Protein AF-A0A3S0HGG6-F1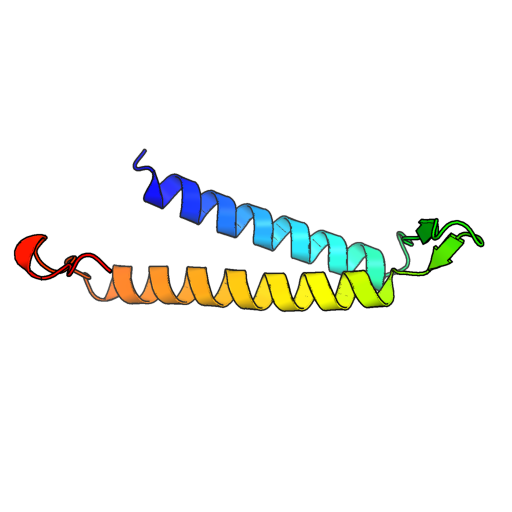 (afdb_monomer)

Sequence (84 aa):
MSALLEIVEWCRQERQRASKQIVSLEAGRARLAEDRGRGWVDITAVTIARLKLHLEELDGMLDRYESERSQGWEAPPLAERRPH

Structure (mmCIF, N/CA/C/O backbone):
data_AF-A0A3S0HGG6-F1
#
_entry.id   AF-A0A3S0HGG6-F1
#
loop_
_atom_site.group_PDB
_atom_site.id
_atom_site.type_symbol
_atom_site.label_atom_id
_atom_site.label_alt_id
_atom_site.label_comp_id
_atom_site.label_asym_id
_atom_site.label_entity_id
_atom_site.label_seq_id
_atom_site.pdbx_PDB_ins_code
_atom_site.Cartn_x
_atom_site.Cartn_y
_atom_site.Cartn_z
_atom_site.occupancy
_atom_site.B_iso_or_equiv
_atom_site.auth_seq_id
_atom_site.auth_comp_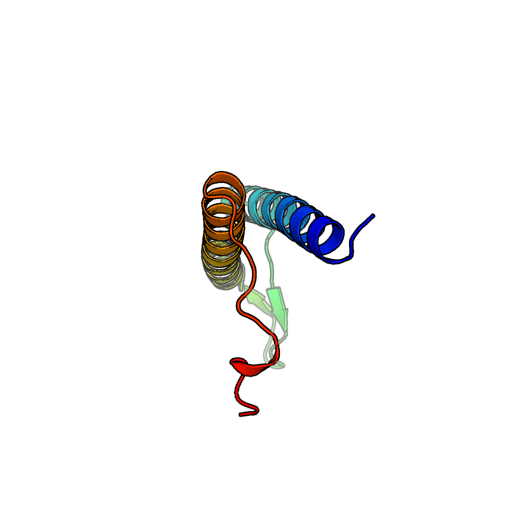id
_atom_site.auth_asym_id
_atom_site.auth_atom_id
_atom_site.pdbx_PDB_model_num
ATOM 1 N N . MET A 1 1 ? -5.580 13.045 21.555 1.00 56.16 1 MET A N 1
ATOM 2 C CA . MET A 1 1 ? -5.936 11.747 20.940 1.00 56.16 1 MET A CA 1
ATOM 3 C C . MET A 1 1 ? -5.026 10.686 21.538 1.00 56.16 1 MET A C 1
ATOM 5 O O . MET A 1 1 ? -3.962 11.051 22.020 1.00 56.16 1 MET A O 1
ATOM 9 N N . SER A 1 2 ? -5.441 9.420 21.625 1.00 85.38 2 SER A N 1
ATOM 10 C CA . SER A 1 2 ? -4.523 8.363 22.076 1.00 85.38 2 SER A CA 1
ATOM 11 C C . SER A 1 2 ? -3.576 7.988 20.933 1.00 85.38 2 SER A C 1
ATOM 13 O O . SER A 1 2 ? -4.004 7.940 19.781 1.00 85.38 2 SER A O 1
ATOM 15 N N . ALA A 1 3 ? -2.311 7.689 21.243 1.00 87.25 3 ALA A N 1
ATOM 16 C CA . ALA A 1 3 ? -1.301 7.329 20.241 1.00 87.25 3 ALA A CA 1
ATOM 17 C C . ALA A 1 3 ? -1.735 6.150 19.343 1.00 87.25 3 ALA A C 1
ATOM 19 O O . ALA A 1 3 ? -1.423 6.115 18.158 1.00 87.25 3 ALA A O 1
ATOM 20 N N . LEU A 1 4 ? -2.524 5.209 19.878 1.00 86.69 4 LEU A N 1
ATOM 21 C CA . LEU A 1 4 ? -3.086 4.103 19.098 1.00 86.69 4 LEU A CA 1
ATOM 22 C C . LEU A 1 4 ? -4.064 4.585 18.014 1.00 86.69 4 LEU A C 1
ATOM 24 O O . LEU A 1 4 ? -4.026 4.086 16.895 1.00 86.69 4 LEU A O 1
ATOM 28 N N . LEU A 1 5 ? -4.925 5.559 18.324 1.00 88.75 5 LEU A N 1
ATOM 29 C CA . LEU A 1 5 ? -5.858 6.116 17.340 1.00 88.75 5 LEU A CA 1
ATOM 30 C C . LEU A 1 5 ? -5.119 6.887 16.239 1.00 88.75 5 LEU A C 1
ATOM 32 O O . LEU A 1 5 ? -5.539 6.843 15.088 1.00 88.75 5 LEU A O 1
ATOM 36 N N . GLU A 1 6 ? -4.011 7.549 16.576 1.00 92.12 6 GLU A N 1
ATOM 37 C CA . GLU A 1 6 ? -3.149 8.228 15.600 1.00 92.12 6 GLU A CA 1
ATOM 38 C C . GLU A 1 6 ? -2.470 7.231 14.651 1.00 92.12 6 GLU A C 1
ATOM 40 O O . GLU A 1 6 ? -2.437 7.464 13.445 1.00 92.12 6 GLU A O 1
ATOM 45 N N . ILE A 1 7 ? -2.007 6.087 15.166 1.00 92.38 7 ILE A N 1
ATOM 46 C CA . ILE A 1 7 ? -1.431 5.010 14.345 1.00 92.38 7 ILE A CA 1
ATOM 47 C C . ILE A 1 7 ? -2.490 4.386 13.427 1.00 92.38 7 ILE A C 1
ATOM 49 O O . ILE A 1 7 ? -2.224 4.186 12.245 1.00 92.38 7 ILE A O 1
ATOM 53 N N . VAL A 1 8 ? -3.699 4.114 13.929 1.00 93.81 8 VAL A N 1
ATOM 54 C CA . VAL A 1 8 ? -4.796 3.566 13.106 1.00 93.81 8 VAL A CA 1
ATOM 55 C C . VAL A 1 8 ? -5.168 4.528 11.979 1.00 93.81 8 VAL A C 1
ATOM 57 O O . VAL A 1 8 ? -5.362 4.110 10.837 1.00 93.81 8 VAL A O 1
ATOM 60 N N . GLU A 1 9 ? -5.240 5.823 12.280 1.00 94.94 9 GLU A N 1
ATOM 61 C CA . GLU A 1 9 ? -5.516 6.840 11.271 1.00 94.94 9 GLU A CA 1
ATOM 62 C C . GLU A 1 9 ? -4.385 6.934 10.239 1.00 94.94 9 GLU A C 1
ATOM 64 O O . GLU A 1 9 ? -4.645 6.992 9.035 1.00 94.94 9 GLU A O 1
ATOM 69 N N . TRP A 1 10 ? -3.129 6.847 10.681 1.00 95.31 10 TRP A N 1
ATOM 70 C CA . TRP A 1 10 ? -1.983 6.758 9.780 1.00 95.31 10 TRP A CA 1
ATOM 71 C C . TRP A 1 10 ? -2.075 5.534 8.856 1.00 95.31 10 TRP A C 1
ATOM 73 O O . TRP A 1 10 ? -1.924 5.687 7.645 1.00 95.31 10 TRP A O 1
ATOM 83 N N . CYS A 1 11 ? -2.420 4.350 9.376 1.00 96.31 11 CYS A N 1
ATOM 84 C CA . CYS A 1 11 ? -2.598 3.140 8.564 1.00 96.31 11 CYS A CA 1
ATOM 85 C C . CYS A 1 11 ? -3.671 3.325 7.480 1.00 96.31 11 CYS A C 1
ATOM 87 O O . CYS A 1 11 ? -3.474 2.920 6.334 1.00 96.31 11 CYS A O 1
ATOM 89 N N . ARG A 1 12 ? -4.795 3.977 7.806 1.00 96.88 12 ARG A N 1
ATOM 90 C CA . ARG A 1 12 ? -5.868 4.269 6.837 1.00 96.88 12 ARG A CA 1
ATOM 91 C C . ARG A 1 12 ? -5.407 5.221 5.738 1.00 96.88 12 ARG A C 1
ATOM 93 O O . ARG A 1 12 ? -5.712 5.006 4.562 1.00 96.88 12 ARG A O 1
ATOM 100 N N . GLN A 1 13 ? -4.663 6.259 6.108 1.00 97.69 13 GLN A N 1
ATOM 101 C CA . GLN A 1 13 ? -4.102 7.207 5.149 1.00 97.69 13 GLN A CA 1
ATOM 102 C C . GLN A 1 13 ? -3.063 6.543 4.247 1.00 97.69 13 GLN A C 1
ATOM 104 O O . GLN A 1 13 ? -3.086 6.752 3.032 1.00 97.69 13 GLN A O 1
ATOM 109 N N . GLU A 1 14 ? -2.191 5.713 4.815 1.00 97.62 14 GLU A N 1
ATOM 110 C CA . GLU A 1 14 ? -1.155 5.011 4.065 1.00 97.62 14 GLU A CA 1
ATOM 111 C C . GLU A 1 14 ? -1.758 4.000 3.089 1.00 97.62 14 GLU A C 1
ATOM 113 O O . GLU A 1 14 ? -1.396 3.980 1.912 1.00 97.62 14 GLU A O 1
ATOM 118 N N . ARG A 1 15 ? -2.803 3.282 3.509 1.00 97.56 15 ARG A N 1
ATOM 119 C CA . ARG A 1 15 ? -3.588 2.410 2.630 1.00 97.56 15 ARG A CA 1
ATOM 120 C C . ARG A 1 15 ? -4.156 3.184 1.439 1.00 97.56 15 ARG A C 1
ATOM 122 O O . ARG A 1 15 ? -4.038 2.765 0.286 1.00 97.56 15 ARG A O 1
ATOM 129 N N . GLN A 1 16 ? -4.749 4.353 1.687 1.00 97.81 16 GLN A N 1
ATOM 130 C CA . GLN A 1 16 ? -5.299 5.181 0.614 1.00 97.81 16 GLN A CA 1
ATOM 131 C C . GLN A 1 16 ? -4.208 5.671 -0.354 1.00 97.81 16 GLN A C 1
ATOM 133 O O . GLN A 1 16 ? -4.440 5.736 -1.565 1.00 97.81 16 GLN A O 1
ATOM 138 N N . ARG A 1 17 ? -3.025 6.025 0.159 1.00 97.44 17 ARG A N 1
ATOM 139 C CA . ARG A 1 17 ? -1.878 6.463 -0.650 1.00 97.44 17 ARG A CA 1
ATOM 140 C C . ARG A 1 17 ? -1.342 5.329 -1.518 1.00 97.44 17 ARG A C 1
ATOM 142 O O . ARG A 1 17 ? -1.254 5.511 -2.733 1.00 97.44 17 ARG A O 1
ATOM 149 N N . ALA A 1 18 ? -1.075 4.164 -0.929 1.00 97.12 18 ALA A N 1
ATOM 150 C CA . ALA A 1 18 ? -0.588 2.986 -1.642 1.00 97.12 18 ALA A CA 1
ATOM 151 C C . ALA A 1 18 ? -1.567 2.551 -2.746 1.00 97.12 18 ALA A C 1
ATOM 153 O O . ALA A 1 18 ? -1.157 2.339 -3.888 1.00 97.12 18 ALA A O 1
ATOM 154 N N . SER A 1 19 ? -2.874 2.536 -2.457 1.00 97.56 19 SER A N 1
ATOM 155 C CA . SER A 1 19 ? -3.913 2.230 -3.450 1.00 97.56 19 SER A CA 1
ATOM 156 C C . SER A 1 19 ? -3.905 3.215 -4.629 1.00 97.56 19 SER A C 1
ATOM 158 O O . SER A 1 19 ? -3.871 2.800 -5.790 1.00 97.56 19 SER A O 1
ATOM 160 N N . LYS A 1 20 ? -3.848 4.528 -4.361 1.00 97.12 20 LYS A N 1
ATOM 161 C CA . LYS A 1 20 ? -3.752 5.553 -5.419 1.00 97.12 20 LYS A CA 1
ATOM 162 C C . LYS A 1 20 ? -2.483 5.399 -6.256 1.00 97.12 20 LYS A C 1
ATOM 164 O O . LYS A 1 20 ? -2.531 5.584 -7.473 1.00 97.12 20 LYS A O 1
ATOM 169 N N . GLN A 1 21 ? -1.360 5.066 -5.623 1.00 96.50 21 GLN A N 1
ATOM 170 C CA . GLN A 1 21 ? -0.092 4.877 -6.315 1.00 96.50 21 GLN A CA 1
ATOM 171 C C . GLN A 1 21 ? -0.139 3.662 -7.245 1.00 96.50 21 GLN A C 1
ATOM 173 O O . GLN A 1 21 ? 0.236 3.795 -8.408 1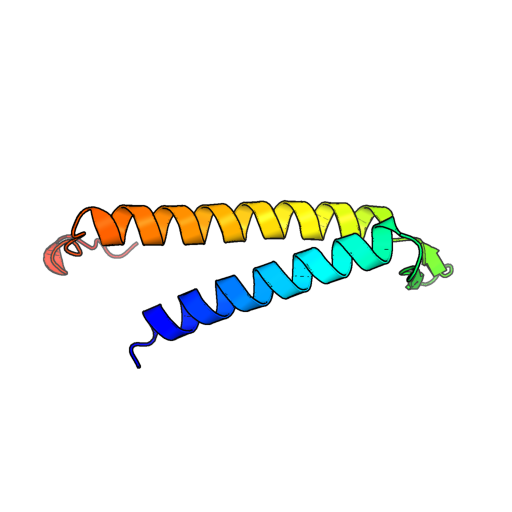.00 96.50 21 GLN A O 1
ATOM 178 N N . ILE A 1 22 ? -0.676 2.526 -6.789 1.00 97.19 22 ILE A N 1
ATOM 179 C CA . ILE A 1 22 ? -0.888 1.343 -7.637 1.00 97.19 22 ILE A CA 1
ATOM 180 C C . ILE A 1 22 ? -1.747 1.703 -8.848 1.00 97.19 22 ILE A C 1
ATOM 182 O O . ILE A 1 22 ? -1.322 1.475 -9.976 1.00 97.19 22 ILE A O 1
ATOM 186 N N . VAL A 1 23 ? -2.900 2.345 -8.635 1.00 97.44 23 VAL A N 1
ATOM 187 C CA . VAL A 1 23 ? -3.815 2.740 -9.721 1.00 97.44 23 VAL A CA 1
ATOM 188 C C . VAL A 1 23 ? -3.140 3.674 -10.733 1.00 97.44 23 VAL A C 1
ATOM 190 O O . VAL A 1 23 ? -3.434 3.622 -11.928 1.00 97.44 23 VAL A O 1
ATOM 193 N N . SER A 1 24 ? -2.239 4.549 -10.284 1.00 96.88 24 SER A N 1
ATOM 194 C CA . SER A 1 24 ? -1.463 5.414 -11.177 1.00 96.88 24 SER A CA 1
ATOM 195 C C . SER A 1 24 ? -0.463 4.615 -12.024 1.00 96.88 24 SER A C 1
ATOM 197 O O . SER A 1 24 ? -0.401 4.801 -13.242 1.00 96.88 24 SER A O 1
ATOM 199 N N . LEU A 1 25 ? 0.281 3.701 -11.394 1.00 96.50 25 LEU A N 1
ATOM 200 C CA . LEU A 1 25 ? 1.307 2.882 -12.045 1.00 96.50 25 LEU A CA 1
ATOM 201 C C . LEU A 1 25 ? 0.698 1.850 -13.007 1.00 96.50 25 LEU A C 1
ATOM 203 O O . LEU A 1 25 ? 1.166 1.717 -14.134 1.00 96.50 25 LEU A O 1
ATOM 207 N N . GLU A 1 26 ? -0.381 1.169 -12.612 1.00 95.75 26 GLU A N 1
ATOM 208 C CA . GLU A 1 26 ? -1.092 0.195 -13.455 1.00 95.75 26 GLU A CA 1
ATOM 209 C C . GLU A 1 26 ? -1.768 0.858 -14.661 1.00 95.75 26 GLU A C 1
ATOM 211 O O . GLU A 1 26 ? -1.774 0.297 -15.754 1.00 95.75 26 GLU A O 1
ATOM 216 N N . ALA A 1 27 ? -2.274 2.086 -14.502 1.00 95.69 27 ALA A N 1
ATOM 217 C CA . ALA A 1 27 ? -2.816 2.872 -15.611 1.00 95.69 27 ALA A CA 1
ATOM 218 C C . ALA A 1 27 ? -1.730 3.433 -16.551 1.00 95.69 27 ALA A C 1
ATOM 220 O O . ALA A 1 27 ? -2.055 4.146 -17.500 1.00 95.69 27 ALA A O 1
ATOM 221 N N . GLY A 1 28 ? -0.445 3.193 -16.267 1.00 93.00 28 GLY A N 1
ATOM 222 C CA . GLY A 1 28 ? 0.671 3.743 -17.034 1.00 9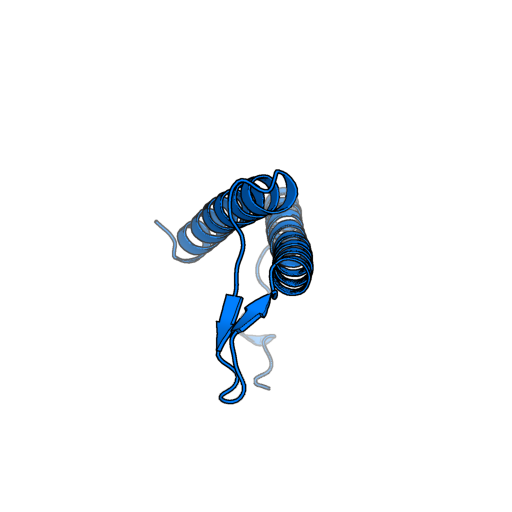3.00 28 GLY A CA 1
ATOM 223 C C . GLY A 1 28 ? 0.799 5.266 -16.941 1.00 93.00 28 GLY A C 1
ATOM 224 O O . GLY A 1 28 ? 1.504 5.863 -17.753 1.00 93.00 28 GLY A O 1
ATOM 225 N N . ARG A 1 29 ? 0.138 5.908 -15.963 1.00 92.25 29 ARG A N 1
ATOM 226 C CA . ARG A 1 29 ? 0.212 7.364 -15.736 1.00 92.25 29 ARG A CA 1
ATOM 227 C C . ARG A 1 29 ? 1.558 7.795 -15.163 1.00 92.25 29 ARG A C 1
ATOM 229 O O . ARG A 1 29 ? 1.938 8.953 -15.297 1.00 92.25 29 ARG A O 1
ATOM 236 N N . ALA A 1 30 ? 2.271 6.863 -14.544 1.00 90.12 30 ALA A N 1
ATOM 237 C CA . ALA A 1 30 ? 3.641 7.029 -14.096 1.00 90.12 30 ALA A CA 1
ATOM 238 C C . ALA A 1 30 ? 4.428 5.740 -14.358 1.00 90.12 30 ALA A C 1
ATOM 240 O O . ALA A 1 30 ? 3.867 4.644 -14.345 1.00 90.12 30 ALA A O 1
ATOM 241 N N . ARG A 1 31 ? 5.738 5.882 -14.567 1.00 91.31 31 ARG A N 1
ATOM 242 C CA . ARG A 1 31 ? 6.700 4.777 -14.584 1.00 91.31 31 ARG A CA 1
ATOM 243 C C . ARG A 1 31 ? 7.824 5.095 -13.622 1.00 91.31 31 ARG A C 1
ATOM 245 O O . ARG A 1 31 ? 8.190 6.257 -13.457 1.00 91.31 31 ARG A O 1
ATOM 252 N N . LEU A 1 32 ? 8.347 4.058 -12.989 1.00 94.12 32 LEU A N 1
ATOM 253 C CA . LEU A 1 32 ? 9.431 4.171 -12.031 1.00 94.12 32 LEU A CA 1
ATOM 254 C C . LEU A 1 32 ? 10.672 3.522 -12.613 1.00 94.12 32 LEU A C 1
ATOM 256 O O . LEU A 1 32 ? 10.623 2.392 -13.094 1.00 94.12 32 LEU A O 1
ATOM 260 N N . ALA A 1 33 ? 11.781 4.241 -12.529 1.00 94.62 33 ALA A N 1
ATOM 261 C CA . ALA A 1 33 ? 13.079 3.733 -12.910 1.00 94.62 33 ALA A CA 1
ATOM 262 C C . ALA A 1 33 ? 14.061 3.913 -11.752 1.00 94.62 33 ALA A C 1
ATOM 264 O O . ALA A 1 33 ? 13.992 4.892 -11.011 1.00 94.62 33 ALA A O 1
ATOM 265 N N . GLU A 1 34 ? 14.969 2.958 -11.611 1.00 94.69 34 GLU A N 1
ATOM 266 C CA . GLU A 1 34 ? 16.051 2.972 -10.631 1.00 94.69 34 GLU A CA 1
ATOM 267 C C . GLU A 1 34 ? 17.385 2.913 -11.376 1.00 94.69 34 GLU A C 1
ATOM 269 O O . GLU A 1 34 ? 17.567 2.059 -12.248 1.00 94.69 34 GLU A O 1
ATOM 274 N N . ASP A 1 35 ? 18.315 3.810 -11.049 1.00 94.75 35 ASP A N 1
ATOM 275 C CA . ASP A 1 35 ? 19.686 3.723 -11.548 1.00 94.75 35 ASP A CA 1
ATOM 276 C C . ASP A 1 35 ? 20.466 2.697 -10.720 1.00 94.75 35 ASP A C 1
ATOM 278 O O . ASP A 1 35 ? 20.621 2.837 -9.506 1.00 94.75 35 ASP A O 1
ATOM 282 N N . ARG A 1 36 ? 20.962 1.651 -11.385 1.00 91.38 36 ARG A N 1
ATOM 283 C CA . ARG A 1 36 ? 21.765 0.588 -10.758 1.00 91.38 36 ARG A CA 1
ATOM 284 C C . ARG A 1 36 ? 23.261 0.706 -11.051 1.00 91.38 36 ARG A C 1
ATOM 286 O O . ARG A 1 36 ? 23.985 -0.286 -10.965 1.00 91.38 36 ARG A O 1
ATOM 293 N N . GLY A 1 37 ? 23.726 1.879 -11.480 1.00 88.44 37 GLY A N 1
ATOM 294 C CA . GLY A 1 37 ? 25.121 2.139 -11.848 1.00 88.44 37 GLY A CA 1
ATOM 295 C C . GLY A 1 37 ? 25.535 1.552 -13.203 1.00 88.44 37 GLY A C 1
ATOM 296 O O . GLY A 1 37 ? 26.662 1.753 -13.648 1.00 88.44 37 GLY A O 1
ATOM 297 N N . ARG A 1 38 ? 24.629 0.834 -13.882 1.00 88.38 38 ARG A N 1
ATOM 298 C CA . ARG A 1 38 ? 24.770 0.362 -15.274 1.00 88.38 38 ARG A CA 1
ATOM 299 C C . ARG A 1 38 ? 23.655 0.882 -16.186 1.00 88.38 38 ARG A C 1
ATOM 301 O O . ARG A 1 38 ? 23.517 0.411 -17.312 1.00 88.38 38 ARG A O 1
ATOM 308 N N . GLY A 1 39 ? 22.871 1.840 -15.695 1.00 90.94 39 GLY A N 1
ATOM 309 C CA . GLY A 1 39 ? 21.724 2.416 -16.382 1.00 90.94 39 GLY A CA 1
ATOM 310 C C . GLY A 1 39 ? 20.431 2.305 -15.580 1.00 90.94 39 GLY A C 1
ATOM 311 O O . GLY A 1 39 ? 20.371 1.681 -14.516 1.00 90.94 39 GLY A O 1
ATOM 312 N N . TRP A 1 40 ? 19.394 2.921 -16.142 1.00 94.38 40 TRP A N 1
ATOM 313 C CA . TRP A 1 40 ? 18.050 2.962 -15.585 1.00 94.38 40 TRP A CA 1
ATOM 314 C C . TRP A 1 40 ? 17.301 1.665 -15.874 1.00 94.38 40 TRP A C 1
ATOM 316 O O . TRP A 1 40 ? 17.149 1.266 -17.028 1.00 94.38 40 TRP A O 1
ATOM 326 N N . VAL A 1 41 ? 16.810 1.021 -14.821 1.00 95.06 41 VAL A N 1
ATOM 327 C CA . VAL A 1 41 ? 15.983 -0.183 -14.904 1.00 95.06 41 VAL A CA 1
ATOM 328 C C . VAL A 1 41 ? 14.548 0.185 -14.560 1.00 95.06 41 VAL A C 1
ATOM 330 O O . VAL A 1 41 ? 14.315 0.810 -13.528 1.00 95.06 41 VAL A O 1
ATOM 333 N N . ASP A 1 42 ? 13.588 -0.207 -15.401 1.00 95.88 42 ASP A N 1
ATOM 334 C CA . ASP A 1 42 ? 12.165 -0.068 -15.077 1.00 95.88 42 ASP A CA 1
ATOM 335 C C . ASP A 1 42 ? 11.818 -1.003 -13.912 1.00 95.88 42 ASP A C 1
ATOM 337 O O . ASP A 1 42 ? 11.941 -2.227 -14.005 1.00 95.88 42 ASP A O 1
ATOM 341 N N . ILE A 1 43 ? 11.403 -0.408 -12.798 1.00 96.88 43 ILE A N 1
ATOM 342 C CA . ILE A 1 43 ? 11.024 -1.114 -11.572 1.00 96.88 43 ILE A CA 1
ATOM 343 C C . ILE A 1 43 ? 9.524 -1.008 -11.294 1.00 96.88 43 ILE A C 1
ATOM 345 O O . ILE A 1 43 ? 9.072 -1.416 -10.226 1.00 96.88 43 ILE A O 1
ATOM 349 N N . THR A 1 44 ? 8.732 -0.490 -12.236 1.00 96.62 44 THR A N 1
ATOM 350 C CA . THR A 1 44 ? 7.295 -0.233 -12.063 1.00 96.62 44 THR A CA 1
ATOM 351 C C . THR A 1 44 ? 6.555 -1.480 -11.580 1.00 96.62 44 THR A C 1
ATOM 353 O O . THR A 1 44 ? 5.849 -1.424 -10.575 1.00 96.62 44 THR A O 1
ATOM 356 N N . ALA A 1 45 ? 6.776 -2.627 -12.229 1.00 96.50 45 ALA A N 1
ATOM 357 C CA . ALA A 1 45 ? 6.132 -3.889 -11.860 1.00 96.50 45 ALA A CA 1
ATOM 358 C C . ALA A 1 45 ? 6.537 -4.376 -10.457 1.00 96.50 45 ALA A C 1
ATOM 360 O O . ALA A 1 45 ? 5.690 -4.813 -9.678 1.00 96.50 45 ALA A O 1
ATOM 361 N N . VAL A 1 46 ? 7.822 -4.253 -10.111 1.00 96.81 46 VAL A N 1
ATOM 362 C CA . VAL A 1 46 ? 8.341 -4.640 -8.789 1.00 96.81 46 VAL A CA 1
ATOM 363 C C . VAL A 1 46 ? 7.747 -3.747 -7.702 1.00 96.81 46 VAL A C 1
ATOM 365 O O . VAL A 1 46 ? 7.334 -4.239 -6.653 1.00 96.81 46 VAL A O 1
ATOM 368 N N . THR A 1 47 ? 7.654 -2.443 -7.955 1.00 96.69 47 THR A N 1
ATOM 369 C CA . THR A 1 47 ? 7.050 -1.495 -7.017 1.00 96.69 47 THR A CA 1
ATOM 370 C C . THR A 1 47 ? 5.556 -1.746 -6.842 1.00 96.69 47 THR A C 1
ATOM 372 O O . THR A 1 47 ? 5.089 -1.733 -5.708 1.00 96.69 47 THR A O 1
ATOM 375 N N . ILE A 1 48 ? 4.809 -2.043 -7.912 1.00 97.88 48 ILE A N 1
ATOM 376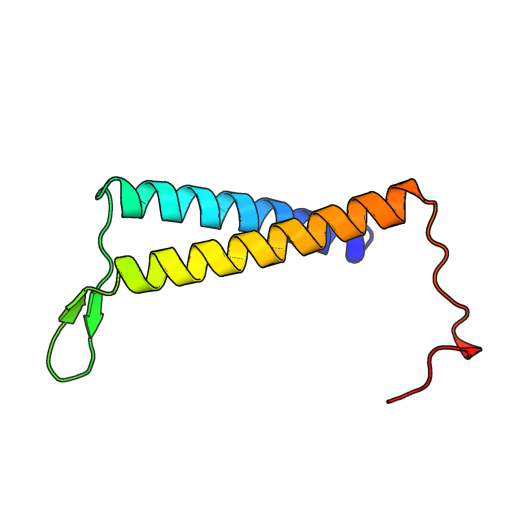 C CA . ILE A 1 48 ? 3.392 -2.433 -7.802 1.00 97.88 48 ILE A CA 1
ATOM 377 C C . ILE A 1 48 ? 3.245 -3.667 -6.905 1.00 97.88 48 ILE A C 1
ATOM 379 O O . ILE A 1 48 ? 2.412 -3.660 -6.002 1.00 97.88 48 ILE A O 1
ATOM 383 N N . ALA A 1 49 ? 4.062 -4.705 -7.110 1.00 98.00 49 ALA A N 1
ATOM 384 C CA . ALA A 1 49 ? 4.006 -5.919 -6.294 1.00 98.00 49 ALA A CA 1
ATOM 385 C C . ALA A 1 49 ? 4.276 -5.630 -4.806 1.00 98.00 49 ALA A C 1
ATOM 387 O O . ALA A 1 49 ? 3.549 -6.113 -3.941 1.00 98.00 49 ALA A O 1
ATOM 388 N N . ARG A 1 50 ? 5.269 -4.782 -4.505 1.00 97.62 50 ARG A N 1
ATOM 389 C CA . ARG A 1 50 ? 5.571 -4.349 -3.130 1.00 97.62 50 ARG A CA 1
ATOM 390 C C . ARG A 1 50 ? 4.430 -3.551 -2.503 1.00 97.62 50 ARG A C 1
ATOM 392 O O . ARG A 1 50 ? 4.093 -3.790 -1.351 1.00 97.62 50 ARG A O 1
ATOM 399 N N . LEU A 1 51 ? 3.820 -2.632 -3.253 1.00 97.75 51 LEU A N 1
ATOM 400 C CA . LEU A 1 51 ? 2.685 -1.844 -2.768 1.00 97.75 51 LEU A CA 1
ATOM 401 C C . LEU A 1 51 ? 1.457 -2.720 -2.491 1.00 97.75 51 LEU A C 1
ATOM 403 O O . LEU A 1 51 ? 0.738 -2.452 -1.535 1.00 97.75 51 LEU A O 1
ATOM 407 N N . LYS A 1 52 ? 1.219 -3.767 -3.294 1.00 97.88 52 LYS A N 1
ATOM 408 C CA . LYS A 1 52 ? 0.129 -4.727 -3.052 1.00 97.88 52 LYS A CA 1
ATOM 409 C C . LYS A 1 52 ? 0.341 -5.514 -1.762 1.00 97.88 52 LYS A C 1
ATOM 411 O O . LYS A 1 52 ? -0.572 -5.566 -0.951 1.00 97.88 52 LYS A O 1
ATOM 416 N N . LEU A 1 53 ? 1.552 -6.027 -1.536 1.00 98.06 53 LEU A N 1
ATOM 417 C CA . LEU A 1 53 ? 1.890 -6.695 -0.275 1.00 98.06 53 LEU A CA 1
ATOM 418 C C . LEU A 1 53 ? 1.711 -5.749 0.923 1.00 98.06 53 LEU A C 1
ATOM 420 O O . LEU A 1 53 ? 1.114 -6.116 1.927 1.00 98.06 53 LEU A O 1
ATOM 424 N N . HIS A 1 54 ? 2.168 -4.503 0.790 1.00 97.12 54 HIS A N 1
ATOM 425 C CA . HIS A 1 54 ? 2.005 -3.505 1.843 1.00 97.12 54 HIS A CA 1
ATOM 426 C C . HIS A 1 54 ? 0.529 -3.186 2.140 1.00 97.12 54 HIS A C 1
ATOM 428 O O . HIS A 1 54 ? 0.156 -2.990 3.294 1.00 97.12 54 HIS A O 1
ATOM 434 N N . LEU A 1 55 ? -0.333 -3.161 1.116 1.00 97.69 55 LEU A N 1
ATOM 435 C CA . LEU A 1 55 ? -1.777 -3.013 1.310 1.00 97.69 55 LEU A CA 1
ATOM 436 C C . LEU A 1 55 ? -2.385 -4.191 2.071 1.00 97.69 55 LEU A C 1
ATOM 438 O O . LEU A 1 55 ? -3.182 -3.956 2.972 1.00 97.69 55 LEU A O 1
ATOM 442 N N . GLU A 1 56 ? -2.002 -5.424 1.739 1.00 97.50 56 GLU A N 1
ATOM 443 C CA . GLU A 1 56 ? -2.475 -6.621 2.447 1.00 97.50 56 GLU A CA 1
ATOM 444 C C . GLU A 1 56 ? -2.096 -6.578 3.935 1.00 97.50 56 GLU A C 1
ATOM 446 O O . GLU A 1 56 ? -2.915 -6.897 4.798 1.00 97.50 56 GLU A O 1
ATOM 451 N N . GLU A 1 57 ? -0.883 -6.120 4.255 1.00 96.94 57 GLU A N 1
ATOM 452 C CA . GLU A 1 57 ? -0.440 -5.922 5.639 1.00 96.94 57 GLU A CA 1
ATOM 453 C C . GLU A 1 57 ? -1.278 -4.862 6.369 1.00 96.94 57 GLU A C 1
ATOM 455 O O . GLU A 1 57 ? -1.728 -5.097 7.495 1.00 96.94 57 GLU A O 1
ATOM 460 N N . LEU A 1 58 ? -1.513 -3.707 5.734 1.00 96.75 58 LEU A N 1
ATOM 461 C CA . LEU A 1 58 ? -2.321 -2.624 6.301 1.00 96.75 58 LEU A CA 1
ATOM 462 C C . LEU A 1 58 ? -3.776 -3.051 6.520 1.00 96.75 58 LEU A C 1
ATOM 464 O O . LEU A 1 58 ? -4.329 -2.778 7.585 1.00 96.75 58 LEU A O 1
ATOM 468 N N . ASP A 1 59 ? -4.374 -3.745 5.552 1.00 96.75 59 ASP A N 1
ATOM 469 C CA . ASP A 1 59 ? -5.735 -4.274 5.654 1.00 96.75 59 ASP A CA 1
ATOM 470 C C . ASP A 1 59 ? -5.829 -5.282 6.808 1.00 96.75 59 ASP A C 1
ATOM 472 O O . ASP A 1 59 ? -6.664 -5.126 7.696 1.00 96.75 59 ASP A O 1
ATOM 476 N N . GLY A 1 60 ? -4.886 -6.224 6.909 1.00 95.75 60 GLY A N 1
ATOM 477 C CA . GLY A 1 60 ? -4.848 -7.182 8.017 1.00 95.75 60 GLY A CA 1
ATOM 478 C C . GLY A 1 60 ? -4.599 -6.552 9.396 1.00 95.75 60 GLY A C 1
ATOM 479 O O . GLY A 1 60 ? -5.020 -7.096 10.421 1.00 95.75 60 GLY A O 1
ATOM 480 N N . MET A 1 61 ? -3.899 -5.417 9.478 1.00 94.00 61 MET A N 1
ATOM 481 C CA . MET A 1 61 ? -3.760 -4.659 10.730 1.00 94.00 61 MET A CA 1
ATOM 482 C C . MET A 1 61 ? -5.061 -3.952 11.116 1.00 94.00 61 MET A C 1
ATOM 484 O O . MET A 1 61 ? -5.461 -4.008 12.281 1.00 94.00 61 MET A O 1
ATOM 488 N N . LEU A 1 62 ? -5.716 -3.302 10.152 1.00 94.75 62 LEU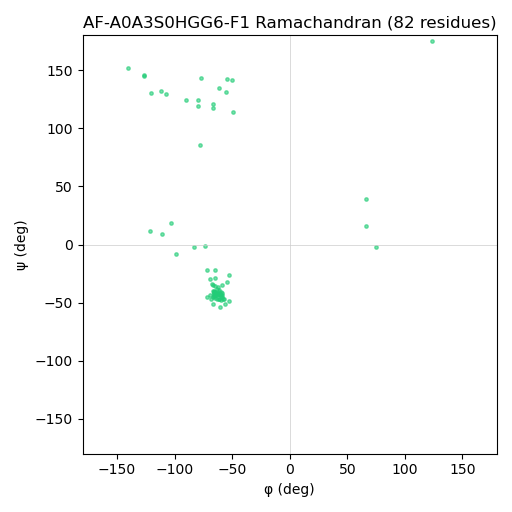 A N 1
ATOM 489 C CA . LEU A 1 62 ? -6.970 -2.585 10.372 1.00 94.75 62 LEU A CA 1
ATOM 490 C C . LEU A 1 62 ? -8.104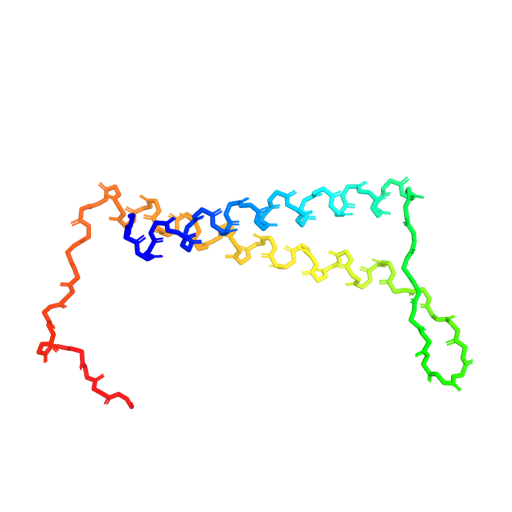 -3.545 10.744 1.00 94.75 62 LEU A C 1
ATOM 492 O O . LEU A 1 62 ? -8.794 -3.295 11.731 1.00 94.75 62 LEU A O 1
ATOM 496 N N . ASP A 1 63 ? -8.225 -4.674 10.047 1.00 94.94 63 ASP A N 1
ATOM 497 C CA . ASP A 1 63 ? -9.239 -5.696 10.323 1.00 94.94 63 ASP A CA 1
ATOM 498 C C . ASP A 1 63 ? -9.077 -6.292 11.729 1.00 94.94 63 ASP A C 1
ATOM 500 O O . ASP A 1 63 ? -10.054 -6.439 12.468 1.00 94.94 63 ASP A O 1
ATOM 504 N N . ARG A 1 64 ? -7.835 -6.586 12.147 1.00 92.12 64 ARG A N 1
ATOM 505 C CA . ARG A 1 64 ? -7.552 -7.056 13.515 1.00 92.12 64 ARG A CA 1
ATOM 506 C C . ARG A 1 64 ? -7.941 -6.020 14.560 1.00 92.12 64 ARG A C 1
ATOM 508 O O . ARG A 1 64 ? -8.626 -6.367 15.518 1.00 92.12 64 ARG A O 1
ATOM 515 N N . TYR A 1 65 ? -7.561 -4.758 14.356 1.00 90.75 65 TYR A N 1
ATOM 516 C CA . TYR A 1 65 ? -7.931 -3.674 15.265 1.00 90.75 65 TYR A CA 1
ATOM 517 C C . TYR A 1 65 ? -9.453 -3.525 15.383 1.00 90.75 65 TYR A C 1
ATOM 519 O O . TYR A 1 65 ? -9.976 -3.389 16.488 1.00 90.75 65 TYR A O 1
ATOM 527 N N . GLU A 1 66 ? -10.177 -3.557 14.264 1.00 90.25 66 GLU A N 1
ATOM 528 C CA . GLU A 1 66 ? -11.636 -3.423 14.256 1.00 90.25 66 GLU A CA 1
ATOM 529 C C . GLU A 1 66 ? -12.316 -4.625 14.924 1.00 90.25 66 GLU A C 1
ATOM 531 O O . GLU A 1 66 ? -13.229 -4.437 15.734 1.00 90.25 66 GLU A O 1
ATOM 536 N N . SER A 1 67 ? -11.812 -5.839 14.684 1.00 89.94 67 SER A N 1
ATOM 537 C CA . SER A 1 67 ? -12.263 -7.056 15.361 1.00 89.94 67 SER A CA 1
ATOM 538 C C . SER A 1 67 ? -12.048 -6.978 16.876 1.00 89.94 67 SER A C 1
ATOM 540 O O . SER A 1 67 ? -13.008 -7.120 17.633 1.00 89.94 67 SER A O 1
ATOM 542 N N . GLU A 1 68 ? -10.831 -6.693 17.343 1.00 88.12 68 GLU A N 1
ATOM 543 C CA . GLU A 1 68 ? -10.497 -6.587 18.774 1.00 88.12 68 GLU A CA 1
ATOM 544 C C . GLU A 1 68 ? -11.286 -5.469 19.466 1.00 88.12 68 GLU A C 1
ATOM 546 O O . GLU A 1 68 ? -11.820 -5.650 20.563 1.00 88.12 68 GLU A O 1
ATOM 551 N N . ARG A 1 69 ? -11.434 -4.322 18.795 1.00 86.00 69 ARG A N 1
ATOM 552 C CA . ARG A 1 69 ? -12.256 -3.211 19.278 1.00 86.00 69 ARG A CA 1
ATOM 553 C C . ARG A 1 69 ? -13.720 -3.623 19.431 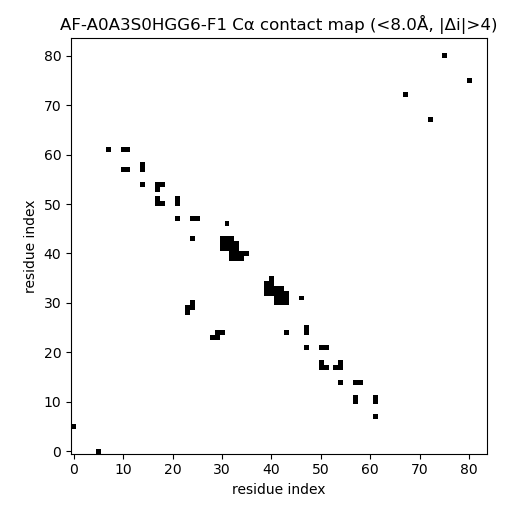1.00 86.00 69 ARG A C 1
ATOM 555 O O . ARG A 1 69 ? -14.344 -3.243 20.419 1.00 86.00 69 ARG A O 1
ATOM 562 N N . SER A 1 70 ? -14.275 -4.363 18.469 1.00 83.50 70 SER A N 1
ATOM 563 C CA . SER A 1 70 ? -15.674 -4.814 18.512 1.00 83.50 70 SER A CA 1
ATOM 564 C C . SER A 1 70 ? -15.929 -5.860 19.601 1.00 83.50 70 SER A C 1
ATOM 566 O O . SER A 1 70 ? -17.016 -5.900 20.171 1.00 83.50 70 SER A O 1
ATOM 568 N N . GLN A 1 71 ? -14.912 -6.661 19.923 1.00 83.81 71 GLN A N 1
ATOM 569 C CA . GLN A 1 71 ? -14.956 -7.699 20.952 1.00 83.81 71 GLN A CA 1
ATOM 570 C C . GLN A 1 71 ? -14.698 -7.156 22.366 1.00 83.81 71 GLN A C 1
ATOM 572 O O . GLN A 1 71 ? -14.766 -7.918 23.326 1.00 83.81 71 GLN A O 1
ATOM 577 N N . GLY A 1 72 ? -14.421 -5.853 22.512 1.00 75.19 72 GLY A N 1
ATOM 578 C CA . GLY A 1 72 ? -14.117 -5.248 23.807 1.00 75.19 72 GLY A CA 1
ATOM 579 C C . GLY A 1 72 ? -12.800 -5.756 24.389 1.00 75.19 72 GLY A C 1
ATOM 580 O O . GLY A 1 72 ? -12.734 -6.004 25.587 1.00 75.19 72 GLY A O 1
ATOM 581 N N . TRP A 1 73 ? -11.775 -5.947 23.547 1.00 67.38 73 TRP A N 1
ATOM 582 C CA . TRP A 1 73 ? -10.463 -6.427 23.979 1.00 67.38 73 TRP A CA 1
ATOM 583 C C . TRP A 1 73 ? -9.934 -5.633 25.183 1.00 67.38 73 TRP A C 1
ATOM 585 O O . TRP A 1 73 ? -9.600 -4.447 25.081 1.00 67.38 73 TRP A O 1
ATOM 595 N N . GLU A 1 74 ? -9.821 -6.316 26.320 1.00 62.62 74 GLU A N 1
ATOM 596 C CA . GLU A 1 74 ? -9.081 -5.849 27.483 1.00 62.62 74 GLU A CA 1
ATOM 597 C C . GLU A 1 74 ? -7.645 -6.347 27.364 1.00 62.62 74 GLU A C 1
ATOM 599 O O . GLU A 1 74 ? -7.382 -7.539 27.209 1.00 62.62 74 GLU A O 1
ATOM 604 N N . ALA A 1 75 ? -6.689 -5.421 27.408 1.00 63.53 75 ALA A N 1
ATOM 605 C CA . ALA A 1 75 ? -5.292 -5.798 27.328 1.00 63.53 75 ALA A CA 1
ATOM 606 C C . ALA A 1 75 ? -4.924 -6.701 28.525 1.00 63.53 75 ALA A C 1
ATOM 608 O O . ALA A 1 75 ? -5.253 -6.335 29.657 1.00 63.53 75 ALA A O 1
ATOM 609 N N . PRO A 1 76 ? -4.192 -7.814 28.314 1.00 65.44 76 PRO A N 1
ATOM 610 C CA . PRO A 1 76 ? -3.777 -8.678 29.408 1.00 65.44 76 PRO A CA 1
ATOM 611 C C . PRO A 1 76 ? -3.028 -7.869 30.477 1.00 65.44 76 PRO A C 1
ATOM 613 O O . PRO A 1 76 ? -2.254 -6.960 30.109 1.00 65.44 76 PRO A O 1
ATOM 616 N N . PRO A 1 77 ? -3.230 -8.175 31.774 1.00 63.19 77 PRO A N 1
ATOM 617 C CA . PRO A 1 77 ? -2.565 -7.486 32.870 1.00 63.19 77 PRO A CA 1
ATOM 618 C C . PRO A 1 77 ? -1.055 -7.412 32.640 1.00 63.19 77 PRO A C 1
ATOM 620 O O . PRO A 1 77 ? -0.435 -8.366 32.173 1.00 63.19 77 PRO A O 1
ATOM 623 N N . LEU A 1 78 ? -0.434 -6.284 33.003 1.00 62.56 78 LEU A N 1
ATOM 624 C CA . LEU A 1 78 ? 1.012 -6.063 32.834 1.00 62.56 78 LEU A CA 1
ATOM 625 C C . LEU A 1 78 ? 1.872 -7.186 33.446 1.00 62.56 78 LEU A C 1
ATOM 627 O O . LEU A 1 78 ? 2.969 -7.434 32.958 1.00 62.56 78 LEU A O 1
ATOM 631 N N . ALA A 1 79 ? 1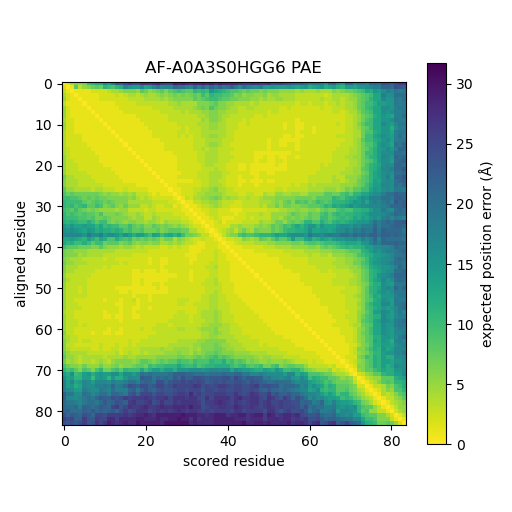.358 -7.890 34.461 1.00 64.31 79 ALA A N 1
ATOM 632 C CA . ALA A 1 79 ? 2.007 -9.032 35.104 1.00 64.31 79 ALA A CA 1
ATOM 633 C C . ALA A 1 79 ? 2.199 -10.259 34.185 1.00 64.31 79 ALA A C 1
ATOM 635 O O . ALA A 1 79 ? 3.068 -11.085 34.453 1.00 64.31 79 ALA A O 1
ATOM 636 N N . GLU A 1 80 ? 1.426 -10.383 33.104 1.00 61.69 80 GLU A N 1
ATOM 637 C CA . GLU A 1 80 ? 1.492 -11.514 32.165 1.00 61.69 80 GLU A CA 1
ATOM 638 C C . GLU A 1 80 ? 2.314 -11.207 30.907 1.00 61.69 80 GLU A C 1
ATOM 640 O O . GLU A 1 80 ? 2.626 -12.104 30.119 1.00 61.69 80 GLU A O 1
ATOM 645 N N . ARG A 1 81 ? 2.725 -9.946 30.723 1.00 64.25 81 ARG A N 1
ATOM 646 C CA . ARG A 1 81 ? 3.610 -9.550 29.626 1.00 64.25 81 ARG A CA 1
ATOM 647 C C . ARG A 1 81 ? 5.032 -9.954 29.985 1.00 64.25 81 ARG A C 1
ATOM 649 O O . ARG A 1 81 ? 5.781 -9.174 30.569 1.00 64.25 81 ARG A O 1
ATOM 656 N N . ARG A 1 82 ? 5.394 -11.203 29.679 1.00 62.50 82 ARG A N 1
ATOM 657 C CA . ARG A 1 82 ? 6.776 -11.664 29.847 1.00 62.50 82 ARG A CA 1
ATOM 658 C C . ARG A 1 82 ? 7.715 -10.733 29.069 1.00 62.50 82 ARG A C 1
ATOM 660 O O . ARG A 1 82 ? 7.449 -10.477 27.894 1.00 62.50 82 ARG A O 1
ATOM 667 N N . PRO A 1 83 ? 8.804 -10.251 29.686 1.00 60.44 83 PRO A N 1
ATOM 668 C CA . PRO A 1 83 ? 9.878 -9.636 28.930 1.00 60.44 83 PRO A CA 1
ATOM 669 C C . PRO A 1 83 ? 10.520 -10.736 28.075 1.00 60.44 83 PRO A C 1
ATOM 671 O O . PRO A 1 83 ? 10.946 -11.764 28.607 1.00 60.44 83 PRO A O 1
ATOM 674 N N . HIS A 1 84 ? 10.503 -10.544 26.758 1.00 55.28 84 HIS A N 1
ATOM 675 C CA . HIS A 1 84 ? 11.355 -11.280 25.828 1.00 55.28 84 HIS A CA 1
ATOM 676 C C . HIS A 1 84 ? 12.693 -10.560 25.705 1.00 55.28 84 HIS A C 1
ATOM 678 O O . HIS A 1 84 ? 12.666 -9.309 25.633 1.00 55.28 84 HIS A O 1
#

Foldseek 3Di:
DDPVVVVLVVLVVLLVVLVVLLVCLVVVVDWDWDDPVVDTDTCSVVSSVVSVVSNVVSVVVNVVVVVCVVVVPDDPPPVPPDDD

Nearest PDB structures (foldseek):
  7nhk-assembly1_0  TM=4.449E-01  e=4.355E+00  Enterococcus faecalis

Secondary structure (DSSP, 8-state):
--HHHHHHHHHHHHHHHHHHHHHHHHTTS---EEE-SSSEEE-HHHHHHHHHHHHHHHHHHHHHHHHHHHTT-PPPPGGG----

pLDDT: mean 89.01, std 12.21, range [55.28, 98.06]

Mean predicted aligned error: 7.66 Å

Solvent-accessible surface area (backbone atoms only — not comparable to full-atom values): 5019 Å² total; per-residue (Å²): 134,57,72,67,58,54,51,53,52,48,46,55,52,50,43,53,49,42,52,52,49,40,56,36,46,77,68,62,76,47,82,43,69,46,75,74,90,83,50,74,41,82,40,44,70,60,50,42,54,54,41,52,54,51,39,54,53,43,50,56,51,51,53,49,52,52,51,39,60,74,70,62,68,71,78,79,58,76,90,73,62,72,87,128

Radius of gyration: 18.6 Å; Cα contacts (8 Å, |Δi|>4): 46; chains: 1; bounding box: 41×23×52 Å